Protein AF-A0A7S1E9E9-F1 (afdb_monomer_lite)

Secondary structure (DSSP, 8-state):
--SPTT--HHHHHHHHHHHHHHHSTTPPP----HHHHHHHHHHHSSSSS-------S-HHHHHHHHHHHHHHHTTSTT--S-----SS-S--------HHHHHHTT--HHHHHT-

Radius of gyration: 23.49 Å; chains: 1; bounding box: 48×35×67 Å

Structure (mmCIF, N/CA/C/O backbone):
data_AF-A0A7S1E9E9-F1
#
_entry.id   AF-A0A7S1E9E9-F1
#
loop_
_atom_site.group_PDB
_atom_site.id
_atom_site.type_symbol
_atom_site.label_atom_id
_atom_site.label_alt_id
_atom_site.label_comp_id
_atom_site.label_asym_id
_atom_site.label_entity_id
_atom_site.label_seq_id
_atom_site.pdbx_PDB_ins_code
_atom_site.Cartn_x
_atom_site.Cartn_y
_atom_site.Cartn_z
_atom_site.occupancy
_atom_site.B_iso_or_equiv
_atom_site.auth_seq_id
_atom_site.auth_comp_id
_atom_site.auth_asym_id
_atom_site.auth_atom_id
_atom_site.pdbx_PDB_model_num
ATOM 1 N N . ASP A 1 1 ? -18.942 20.191 25.015 1.00 60.09 1 ASP A N 1
ATOM 2 C CA . ASP A 1 1 ? -20.363 20.486 25.292 1.00 60.09 1 ASP A CA 1
ATOM 3 C C . ASP A 1 1 ? -21.272 20.489 24.061 1.00 60.09 1 ASP A C 1
ATOM 5 O O . ASP A 1 1 ? -22.479 20.486 24.240 1.00 60.09 1 ASP A O 1
ATOM 9 N N . GLU A 1 2 ? -20.740 20.388 22.832 1.00 82.31 2 GLU A N 1
ATOM 10 C CA . GLU A 1 2 ? -21.542 20.285 21.590 1.00 82.31 2 GLU A CA 1
ATOM 11 C C . GLU A 1 2 ? -21.486 18.892 20.928 1.00 82.31 2 GLU A C 1
ATOM 13 O O . GLU A 1 2 ? -21.831 18.729 19.760 1.00 82.31 2 GLU A O 1
ATOM 18 N N . TRP A 1 3 ? -21.027 17.864 21.652 1.00 85.75 3 TRP A N 1
ATOM 19 C CA . TRP A 1 3 ? -20.997 16.505 21.109 1.00 85.75 3 TRP A CA 1
ATOM 20 C C . TR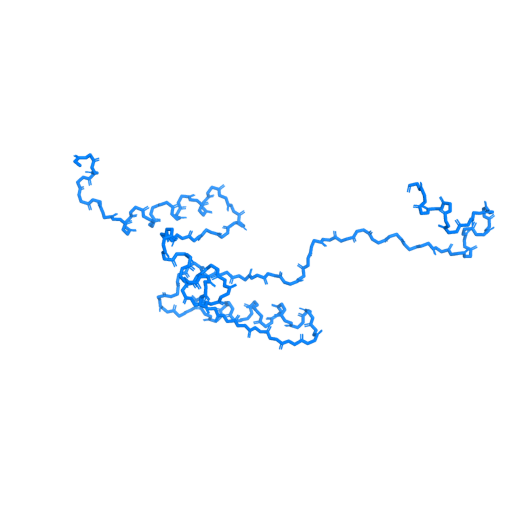P A 1 3 ? -22.434 15.979 20.983 1.00 85.75 3 TRP A C 1
ATOM 22 O O . TRP A 1 3 ? -23.187 16.081 21.959 1.00 85.75 3 TRP A O 1
ATOM 32 N N . PRO A 1 4 ? -22.830 15.401 19.833 1.00 85.12 4 PRO A N 1
ATOM 33 C CA . PRO A 1 4 ? -24.127 14.757 19.709 1.00 85.12 4 PRO A CA 1
ATOM 34 C C . PRO A 1 4 ? -24.357 13.742 20.840 1.00 85.12 4 PRO A C 1
ATOM 36 O O . PRO A 1 4 ? -23.466 12.934 21.130 1.00 85.12 4 PRO A O 1
ATOM 39 N N . PRO A 1 5 ? -25.523 13.770 21.507 1.00 87.44 5 PRO A N 1
ATOM 40 C CA . PRO A 1 5 ? -25.786 12.892 22.637 1.00 87.44 5 PRO A CA 1
ATOM 41 C C . PRO A 1 5 ? -25.723 11.423 22.207 1.00 87.44 5 PRO A C 1
ATOM 43 O O . PRO A 1 5 ? -26.363 11.017 21.241 1.00 87.44 5 PRO A O 1
ATOM 46 N N . GLY A 1 6 ? -24.947 10.628 22.946 1.00 86.94 6 GLY A N 1
ATOM 47 C CA . GLY A 1 6 ? -24.770 9.195 22.695 1.00 86.94 6 GLY A CA 1
ATOM 48 C C . GLY A 1 6 ? -23.721 8.834 21.640 1.00 86.94 6 GLY A C 1
ATOM 49 O O . GLY A 1 6 ? -23.468 7.646 21.472 1.00 86.94 6 GLY A O 1
ATOM 50 N N . LEU A 1 7 ? -23.093 9.813 20.974 1.00 91.31 7 LEU A N 1
ATOM 51 C CA . LEU A 1 7 ? -22.041 9.565 19.987 1.00 91.31 7 LEU A CA 1
ATOM 52 C C . LEU A 1 7 ? -20.674 9.409 20.667 1.00 91.31 7 LEU A C 1
ATOM 54 O O . LEU A 1 7 ? -20.176 10.335 21.307 1.00 91.31 7 LEU A O 1
ATOM 58 N N . THR A 1 8 ? -20.035 8.255 20.491 1.00 92.75 8 THR A N 1
ATOM 59 C CA . THR A 1 8 ? -18.659 8.012 20.940 1.00 92.75 8 THR A CA 1
ATOM 60 C C . THR A 1 8 ? -17.647 8.370 19.854 1.00 92.75 8 THR A C 1
ATOM 62 O O . THR A 1 8 ? -17.965 8.455 18.666 1.00 92.75 8 THR A O 1
ATOM 65 N N . LYS A 1 9 ? -16.380 8.544 20.249 1.00 90.00 9 LYS A N 1
ATOM 66 C CA . LYS A 1 9 ? -15.273 8.721 19.298 1.00 90.00 9 LYS A CA 1
ATOM 67 C C . LYS A 1 9 ? -15.175 7.548 18.317 1.00 90.00 9 LYS A C 1
ATOM 69 O O . LYS A 1 9 ? -14.954 7.774 17.136 1.00 90.00 9 LYS A O 1
ATOM 74 N N . GLU A 1 10 ? -15.339 6.315 18.794 1.00 90.56 10 GLU A N 1
ATOM 75 C CA . GLU A 1 10 ? -15.265 5.116 17.947 1.00 90.56 10 GLU A CA 1
ATOM 76 C C . GLU A 1 10 ? -16.388 5.095 16.912 1.00 90.56 10 GLU A C 1
ATOM 78 O O . GLU A 1 10 ? -16.145 4.799 15.746 1.00 90.56 10 GLU A O 1
ATOM 83 N N . GLN A 1 11 ? -17.607 5.463 17.314 1.00 92.69 11 GLN A N 1
ATOM 84 C CA . GLN A 1 11 ? -18.735 5.578 16.392 1.00 92.69 11 GLN A CA 1
ATOM 85 C C . GLN A 1 11 ? -18.470 6.638 15.323 1.00 92.69 11 GLN A C 1
ATOM 87 O O . GLN A 1 11 ? -18.643 6.355 14.142 1.00 92.69 11 GLN A O 1
ATOM 92 N N . LEU A 1 12 ? -17.965 7.809 15.717 1.00 93.19 12 LEU A N 1
ATOM 93 C CA . LEU A 1 12 ? -17.607 8.866 14.773 1.00 93.19 12 LEU A CA 1
ATOM 94 C C . LEU A 1 12 ? -16.517 8.416 13.786 1.00 93.19 12 LEU A C 1
ATOM 96 O O . LEU A 1 12 ? -16.633 8.662 12.589 1.00 93.19 12 LEU A O 1
ATOM 100 N N . VAL A 1 13 ? -15.467 7.745 14.268 1.00 92.50 13 VAL A N 1
ATOM 101 C CA . VAL A 1 13 ? -14.401 7.204 13.407 1.00 92.50 13 VAL A CA 1
ATOM 102 C C . VAL A 1 13 ? -14.972 6.195 12.411 1.00 92.50 13 VAL A C 1
ATOM 104 O O . VAL A 1 13 ? -14.675 6.287 11.224 1.00 92.50 13 VAL A O 1
ATOM 107 N N . ASN A 1 14 ? -15.846 5.289 12.857 1.00 91.81 14 ASN A N 1
ATOM 108 C CA . ASN A 1 14 ? -16.493 4.313 11.978 1.00 91.81 14 ASN A CA 1
ATOM 109 C C . ASN A 1 14 ? -17.391 4.979 10.922 1.00 91.81 14 ASN A C 1
ATOM 111 O O . ASN A 1 14 ? -17.375 4.574 9.759 1.00 91.81 14 ASN A O 1
ATOM 115 N N . GLU A 1 15 ? -18.152 6.011 11.299 1.00 93.81 15 GLU A N 1
ATOM 116 C CA . GLU A 1 15 ? -18.976 6.786 10.364 1.00 93.81 15 GLU A CA 1
ATOM 117 C C . GLU A 1 15 ? -18.121 7.486 9.303 1.00 93.81 15 GLU A C 1
ATOM 119 O O . GLU A 1 15 ? -18.417 7.398 8.108 1.00 93.81 15 GLU A O 1
ATOM 124 N N . LEU A 1 16 ? -17.026 8.130 9.717 1.00 93.75 16 LEU A N 1
ATOM 125 C CA . LEU A 1 16 ? -16.098 8.795 8.805 1.00 93.75 16 LEU A CA 1
ATOM 126 C C . LEU A 1 16 ? -15.377 7.796 7.894 1.00 93.75 16 LEU A C 1
ATOM 128 O O . LEU A 1 16 ? -15.266 8.049 6.696 1.00 93.75 16 LEU A O 1
ATOM 132 N N . GLN A 1 17 ? -14.940 6.650 8.421 1.00 91.88 17 GLN A N 1
ATOM 133 C CA . GLN A 1 17 ? -14.332 5.581 7.625 1.00 91.88 17 GLN A CA 1
ATOM 134 C C . GLN A 1 17 ? -15.299 5.092 6.543 1.00 91.88 17 GLN A C 1
ATOM 136 O O . GLN A 1 17 ? -14.909 4.963 5.380 1.00 91.88 17 GLN A O 1
ATOM 141 N N . GLY A 1 18 ? -16.567 4.863 6.898 1.00 92.62 18 GLY A N 1
ATOM 142 C CA . GLY A 1 18 ? -17.602 4.455 5.948 1.00 92.62 18 GLY A CA 1
ATOM 143 C C . GLY A 1 18 ? -17.870 5.515 4.877 1.00 92.62 18 GLY A C 1
ATOM 144 O O . GLY A 1 18 ? -17.956 5.182 3.693 1.00 92.62 18 GLY A O 1
ATOM 145 N N . LEU A 1 19 ? -17.945 6.790 5.274 1.00 95.44 19 LEU A N 1
ATOM 146 C CA . LEU A 1 19 ? -18.105 7.919 4.357 1.00 95.44 19 LEU A CA 1
ATOM 147 C C . LEU A 1 19 ? -16.937 7.995 3.363 1.00 95.44 19 LEU A C 1
ATOM 149 O O . LEU A 1 19 ? -17.155 7.952 2.156 1.00 95.44 19 LEU A O 1
ATOM 153 N N . LEU A 1 20 ? -15.700 8.062 3.857 1.00 95.06 20 LEU A N 1
ATOM 154 C CA . LEU A 1 20 ? -14.505 8.221 3.026 1.00 95.06 20 LEU A CA 1
ATOM 155 C C . LEU A 1 20 ? -14.303 7.037 2.077 1.00 95.06 20 LEU A C 1
ATOM 157 O O . LEU A 1 20 ? -14.009 7.235 0.901 1.00 95.06 20 LEU A O 1
ATOM 161 N N . THR A 1 21 ? -14.538 5.815 2.558 1.00 91.56 21 THR A N 1
ATOM 162 C CA . THR A 1 21 ? -14.460 4.602 1.730 1.00 91.56 21 THR A CA 1
ATOM 163 C C . THR A 1 21 ? -15.458 4.642 0.569 1.00 91.56 21 THR A C 1
ATOM 165 O O . THR A 1 21 ? -15.144 4.193 -0.534 1.00 91.56 21 THR A O 1
ATOM 168 N N . ARG A 1 22 ? -16.664 5.185 0.794 1.00 93.31 22 ARG A N 1
ATOM 169 C CA . ARG A 1 22 ? -17.699 5.300 -0.242 1.00 93.31 22 ARG A CA 1
ATOM 170 C C . ARG A 1 22 ? -17.385 6.395 -1.259 1.00 93.31 22 ARG A C 1
ATOM 172 O O . ARG A 1 22 ? -17.577 6.175 -2.451 1.00 93.31 22 ARG A O 1
ATOM 179 N N . GLU A 1 23 ? -16.941 7.561 -0.795 1.00 97.12 23 GLU A N 1
ATOM 180 C CA . GLU A 1 23 ? -16.705 8.724 -1.660 1.00 97.12 23 GLU A CA 1
ATOM 181 C C . GLU A 1 23 ? -15.392 8.618 -2.459 1.00 97.12 23 GLU A C 1
ATOM 183 O O . GLU A 1 23 ? -15.292 9.187 -3.546 1.00 97.12 23 GLU A O 1
ATOM 188 N N . PHE A 1 24 ? -14.400 7.856 -1.974 1.00 95.06 24 PHE A N 1
ATOM 189 C CA . PHE A 1 24 ? -13.091 7.706 -2.625 1.00 95.06 24 PHE A CA 1
ATOM 190 C C . PHE A 1 24 ? -12.726 6.233 -2.901 1.00 95.06 24 PHE A C 1
ATOM 192 O O . PHE A 1 24 ? -11.857 5.662 -2.233 1.00 95.06 24 PHE A O 1
ATOM 199 N N . PRO A 1 25 ? -13.340 5.599 -3.919 1.00 89.56 25 PRO A N 1
ATOM 200 C CA . PRO A 1 25 ? -13.016 4.228 -4.299 1.00 89.56 25 PRO A CA 1
ATOM 201 C C . PRO A 1 25 ? -11.532 4.054 -4.647 1.00 89.56 25 PRO A C 1
ATOM 203 O O . PRO A 1 25 ? -10.961 4.833 -5.407 1.00 89.56 25 PRO A O 1
ATOM 206 N N . GLY A 1 26 ? -10.916 2.993 -4.122 1.00 85.19 26 GLY A N 1
ATOM 207 C CA . GLY A 1 26 ? -9.504 2.675 -4.362 1.00 85.19 26 GLY A CA 1
ATOM 208 C C . GLY A 1 26 ? -8.516 3.384 -3.431 1.00 85.19 26 GLY A C 1
ATOM 209 O O . GLY A 1 26 ? -7.319 3.121 -3.525 1.00 85.19 26 GLY A O 1
ATOM 210 N N . VAL A 1 27 ? -8.994 4.230 -2.515 1.00 88.12 27 VAL A N 1
ATOM 211 C CA . VAL A 1 27 ? -8.179 4.824 -1.449 1.00 88.12 27 VAL A CA 1
ATOM 212 C C . VAL A 1 27 ? -8.427 4.071 -0.145 1.00 88.12 27 VAL A C 1
ATOM 214 O O . VAL A 1 27 ? -9.569 3.818 0.232 1.00 88.12 27 VAL A O 1
ATOM 217 N N . VAL A 1 28 ? -7.347 3.710 0.548 1.00 83.00 28 VAL A N 1
ATOM 218 C CA . VAL A 1 28 ? -7.410 3.128 1.894 1.00 83.00 28 VAL A CA 1
ATOM 219 C C . VAL A 1 28 ? -7.174 4.245 2.901 1.00 83.00 28 VAL A C 1
ATOM 221 O O . VAL A 1 28 ? -6.134 4.900 2.861 1.00 83.00 28 VAL A O 1
ATOM 224 N N . PHE A 1 29 ? -8.142 4.460 3.788 1.00 87.00 29 PHE A N 1
ATOM 225 C CA . PHE A 1 29 ? -8.025 5.400 4.900 1.00 87.00 29 PHE A CA 1
ATOM 226 C C . PHE A 1 29 ? -7.744 4.644 6.191 1.00 87.00 29 PHE A C 1
ATOM 228 O O . PHE A 1 29 ? -8.293 3.563 6.401 1.00 87.00 29 PHE A O 1
ATOM 235 N N . ASN A 1 30 ? -6.909 5.239 7.035 1.00 84.31 30 ASN A N 1
ATOM 236 C CA . ASN A 1 30 ? -6.654 4.812 8.400 1.00 84.31 30 ASN A CA 1
ATOM 237 C C . ASN A 1 30 ? -6.829 6.005 9.348 1.00 84.31 30 ASN A C 1
ATOM 239 O O . ASN A 1 30 ? -6.569 7.154 8.981 1.00 84.31 30 ASN A O 1
ATOM 243 N N . PHE A 1 31 ? -7.252 5.734 10.581 1.00 87.25 31 PHE A N 1
ATOM 244 C CA . PHE A 1 31 ? -7.398 6.764 11.608 1.00 87.25 31 PHE A CA 1
ATOM 245 C C . PHE A 1 31 ? -6.384 6.569 12.731 1.00 87.25 31 PHE A C 1
ATOM 247 O O . PHE A 1 31 ? -6.297 5.505 13.339 1.00 87.25 31 PHE A O 1
ATOM 254 N N . SER A 1 32 ? -5.655 7.634 13.059 1.00 87.75 32 SER A N 1
ATOM 255 C CA . SER A 1 32 ? -4.724 7.657 14.186 1.00 87.75 32 SER A CA 1
ATOM 256 C C . SER A 1 32 ? -4.816 8.978 14.958 1.00 87.75 32 SER A C 1
ATOM 258 O O . SER A 1 32 ? -5.628 9.859 14.663 1.00 87.75 32 SER A O 1
ATOM 260 N N . GLN A 1 33 ? -4.017 9.100 16.016 1.00 88.62 33 GLN A N 1
ATOM 261 C CA . GLN A 1 33 ? -3.838 10.342 16.766 1.00 88.62 33 GLN A CA 1
ATOM 262 C C . GLN A 1 33 ? -2.396 10.795 16.614 1.00 88.62 33 GLN A C 1
ATOM 264 O O . GLN A 1 33 ? -1.503 9.965 16.682 1.00 88.62 33 GLN A O 1
ATOM 269 N N . TYR A 1 34 ? -2.150 12.100 16.502 1.00 87.50 34 TYR A N 1
ATOM 270 C CA . TYR A 1 34 ? -0.827 12.645 16.171 1.00 87.50 34 TYR A CA 1
ATOM 271 C C . TYR A 1 34 ? 0.338 12.069 16.998 1.00 87.50 34 TYR A C 1
ATOM 273 O O . TYR A 1 34 ? 1.368 11.686 16.454 1.00 87.50 34 TYR A O 1
ATOM 281 N N . ILE A 1 35 ? 0.179 11.974 18.322 1.00 87.44 35 ILE A N 1
ATOM 282 C CA . ILE A 1 35 ? 1.218 11.412 19.200 1.00 87.44 35 ILE A CA 1
ATOM 283 C C . ILE A 1 35 ? 1.384 9.907 18.959 1.00 87.44 35 ILE A C 1
ATOM 285 O O . ILE A 1 35 ? 2.507 9.419 18.891 1.00 87.44 35 ILE A O 1
ATOM 289 N N . GLN A 1 36 ? 0.273 9.185 18.824 1.00 84.75 36 GLN A N 1
ATOM 290 C CA . GLN A 1 36 ? 0.265 7.745 18.592 1.00 84.75 36 GLN A CA 1
ATOM 291 C C . GLN A 1 36 ? 0.897 7.399 17.237 1.00 84.75 36 GLN A C 1
ATOM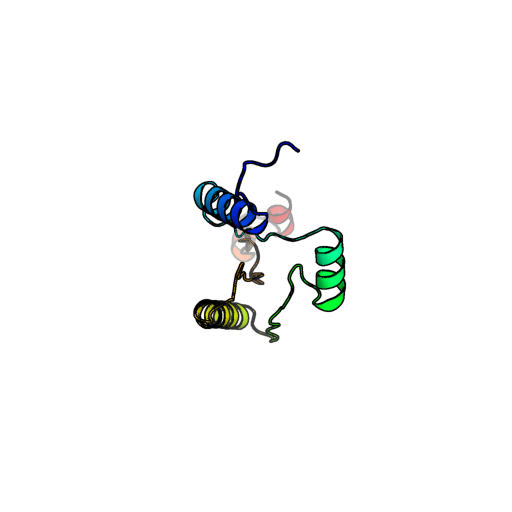 293 O O . GLN A 1 36 ? 1.745 6.519 17.189 1.00 84.75 36 GLN A O 1
ATOM 298 N N . ASP A 1 37 ? 0.569 8.148 16.183 1.00 85.56 37 ASP A N 1
ATOM 299 C CA . ASP A 1 37 ? 1.114 7.985 14.829 1.00 85.56 37 ASP A CA 1
ATOM 300 C C . ASP A 1 37 ? 2.645 8.086 14.840 1.00 85.56 37 ASP A C 1
ATOM 302 O O . ASP A 1 37 ? 3.334 7.209 14.331 1.00 85.56 37 ASP A O 1
ATOM 306 N N . ASN A 1 38 ? 3.186 9.105 15.519 1.00 85.94 38 ASN A N 1
ATOM 307 C CA . ASN A 1 38 ? 4.633 9.304 15.631 1.00 85.94 38 ASN A CA 1
ATOM 308 C C . ASN A 1 38 ? 5.331 8.160 16.387 1.00 85.94 38 ASN A C 1
ATOM 310 O O . ASN A 1 38 ? 6.456 7.789 16.054 1.00 85.94 38 ASN A O 1
ATOM 314 N N . VAL A 1 39 ? 4.687 7.611 17.423 1.00 85.69 39 VAL A N 1
ATOM 315 C CA . VAL A 1 39 ? 5.235 6.484 18.194 1.00 85.69 39 VAL A CA 1
ATOM 316 C C . VAL A 1 39 ? 5.184 5.192 17.377 1.00 85.69 39 VAL A C 1
ATOM 318 O O . VAL A 1 39 ? 6.170 4.459 17.334 1.00 85.69 39 VAL A O 1
ATOM 321 N N . GLU A 1 40 ? 4.063 4.922 16.709 1.00 84.25 40 GLU A N 1
ATOM 322 C CA . GLU A 1 40 ? 3.877 3.747 15.853 1.00 84.25 40 GLU A CA 1
ATOM 323 C C . GLU A 1 40 ? 4.837 3.754 14.662 1.00 84.25 40 GLU A C 1
ATOM 325 O O . GLU A 1 40 ? 5.462 2.731 14.379 1.00 84.25 40 GLU A O 1
ATOM 330 N N . GLU A 1 41 ? 5.026 4.907 14.018 1.00 83.38 41 GLU A N 1
ATOM 331 C CA . GLU A 1 41 ? 5.995 5.082 12.936 1.00 83.38 41 GLU A CA 1
ATOM 332 C C . GLU A 1 41 ? 7.427 4.877 13.434 1.00 83.38 41 GLU A C 1
ATOM 334 O O . GLU A 1 41 ? 8.198 4.139 12.817 1.00 83.38 41 GLU A O 1
ATOM 339 N N . GLY A 1 42 ? 7.769 5.452 14.591 1.00 79.81 42 GLY A N 1
ATOM 340 C CA . GLY A 1 42 ? 9.086 5.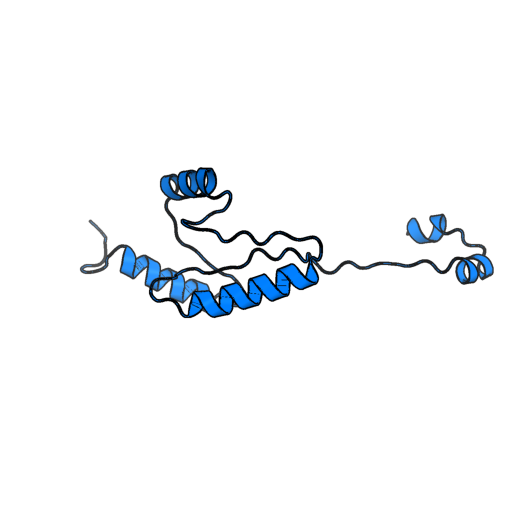279 15.199 1.00 79.81 42 GLY A CA 1
ATOM 341 C C . GLY A 1 42 ? 9.421 3.823 15.544 1.00 79.81 42 GLY A C 1
ATOM 342 O O . GLY A 1 42 ? 10.589 3.438 15.490 1.00 79.81 42 GLY A O 1
ATOM 343 N N . LEU A 1 43 ? 8.417 3.005 15.877 1.00 79.44 43 LEU A N 1
ATOM 344 C CA . LEU A 1 43 ? 8.595 1.597 16.248 1.00 79.44 43 LEU A CA 1
ATOM 345 C C . LEU A 1 43 ? 8.512 0.639 15.055 1.00 79.44 43 LEU A C 1
ATOM 347 O O . LEU A 1 43 ? 9.349 -0.253 14.919 1.00 79.44 43 LEU A O 1
ATOM 351 N N . SER A 1 44 ? 7.491 0.784 14.214 1.00 76.06 44 SER A N 1
ATOM 352 C CA . SER A 1 44 ? 7.186 -0.169 13.141 1.00 76.06 44 SER A CA 1
ATOM 353 C C . SER A 1 44 ? 7.815 0.213 11.795 1.00 76.06 44 SER A C 1
ATOM 355 O O . SER A 1 44 ? 7.857 -0.610 10.875 1.00 76.06 44 SER A O 1
ATOM 357 N N . GLY A 1 45 ? 8.304 1.453 11.674 1.00 79.06 45 GLY A N 1
ATOM 358 C CA . GLY A 1 45 ? 8.814 2.038 10.435 1.00 79.06 45 GLY A CA 1
ATOM 359 C C . GLY A 1 45 ? 7.728 2.383 9.412 1.00 79.06 45 GLY A C 1
ATOM 360 O O . GLY A 1 45 ? 8.058 2.780 8.296 1.00 79.06 45 GLY A O 1
ATOM 361 N N . VAL A 1 46 ? 6.450 2.206 9.759 1.00 78.12 46 VAL A N 1
ATOM 362 C CA . VAL A 1 46 ? 5.288 2.571 8.942 1.00 78.12 46 VAL A CA 1
ATOM 363 C C . VAL A 1 46 ? 4.207 3.189 9.825 1.00 78.12 46 VAL A C 1
ATOM 365 O O . VAL A 1 46 ? 4.203 3.032 11.041 1.00 78.12 46 VAL A O 1
ATOM 368 N N . LYS A 1 47 ? 3.256 3.888 9.212 1.00 72.19 47 LYS A N 1
ATOM 369 C CA . LYS A 1 47 ? 2.107 4.438 9.934 1.00 72.19 47 LYS A CA 1
ATOM 370 C C . LYS A 1 47 ? 1.096 3.332 10.206 1.00 72.19 47 LYS A C 1
ATOM 372 O O . LYS A 1 47 ? 0.310 2.978 9.329 1.00 72.19 47 LYS A O 1
ATOM 377 N N . GLY A 1 48 ? 1.168 2.757 11.398 1.00 76.44 48 GLY A N 1
ATOM 378 C CA . GLY A 1 48 ? 0.225 1.760 11.879 1.00 76.44 48 GLY A CA 1
AT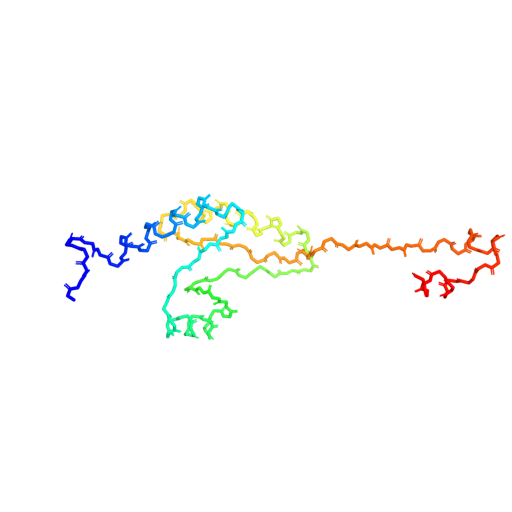OM 379 C C . GLY A 1 48 ? 0.771 0.963 13.056 1.00 76.44 48 GLY A C 1
ATOM 380 O O . GLY A 1 48 ? 1.975 0.735 13.178 1.00 76.44 48 GLY A O 1
ATOM 381 N N . ALA A 1 49 ? -0.140 0.483 13.900 1.00 76.62 49 ALA A N 1
ATOM 382 C CA . ALA A 1 49 ? 0.206 -0.247 15.115 1.00 76.62 49 ALA A CA 1
ATOM 383 C C . ALA A 1 49 ? 1.021 -1.529 14.859 1.00 76.62 49 ALA A C 1
ATOM 385 O O . ALA A 1 49 ? 1.777 -1.956 15.727 1.00 76.62 49 ALA A O 1
ATOM 386 N N . ASN A 1 50 ? 0.864 -2.157 13.686 1.00 83.50 50 ASN A N 1
ATOM 387 C CA . ASN A 1 50 ? 1.566 -3.382 13.304 1.00 83.50 50 ASN A CA 1
ATOM 388 C C . ASN A 1 50 ? 1.940 -3.374 11.818 1.00 83.50 50 ASN A C 1
ATOM 390 O O . ASN A 1 50 ? 1.238 -2.791 10.994 1.00 83.50 50 ASN A O 1
ATOM 394 N N . SER A 1 51 ? 3.009 -4.093 11.465 1.00 88.06 51 SER A N 1
ATOM 395 C CA . SER A 1 51 ? 3.448 -4.255 10.079 1.00 88.06 51 SER A CA 1
ATOM 396 C C . SER A 1 51 ? 3.980 -5.661 9.800 1.00 88.06 51 SER A C 1
ATOM 398 O O . SER A 1 51 ? 4.535 -6.331 10.672 1.00 88.06 51 SER A O 1
ATOM 400 N N . VAL A 1 52 ? 3.803 -6.122 8.560 1.00 90.19 52 VAL A N 1
ATOM 401 C CA . VAL A 1 52 ? 4.375 -7.380 8.061 1.00 90.19 52 VAL A CA 1
ATOM 402 C C . VAL A 1 52 ? 5.363 -7.044 6.955 1.00 90.19 52 VAL A C 1
ATOM 404 O O . VAL A 1 52 ? 4.987 -6.494 5.922 1.00 90.19 52 VAL A O 1
ATOM 407 N N . LYS A 1 53 ? 6.638 -7.381 7.163 1.00 91.69 53 LYS A N 1
ATOM 408 C CA . LYS A 1 53 ? 7.711 -7.092 6.207 1.00 91.69 53 LYS A CA 1
ATOM 409 C C . LYS A 1 53 ? 8.065 -8.336 5.401 1.00 91.69 53 LYS A C 1
ATOM 411 O O . LYS A 1 53 ? 8.561 -9.315 5.952 1.00 91.69 53 LYS A O 1
ATOM 416 N N . ILE A 1 54 ? 7.840 -8.281 4.092 1.00 92.81 54 ILE A N 1
ATOM 417 C CA . ILE A 1 54 ? 8.194 -9.353 3.155 1.00 92.81 54 ILE A CA 1
ATOM 418 C C . ILE A 1 54 ? 9.466 -8.922 2.421 1.00 92.81 54 ILE A C 1
ATOM 420 O O . ILE A 1 54 ? 9.501 -7.853 1.816 1.00 92.81 54 ILE A O 1
ATOM 424 N N . ILE A 1 55 ? 10.525 -9.728 2.507 1.00 94.25 55 ILE A N 1
ATOM 425 C CA . ILE A 1 55 ? 11.849 -9.402 1.961 1.00 94.25 55 ILE A CA 1
ATOM 426 C C . ILE A 1 55 ? 12.261 -10.484 0.970 1.00 94.25 55 ILE A C 1
ATOM 428 O O . ILE A 1 55 ? 12.144 -11.675 1.252 1.00 94.25 55 ILE A O 1
ATOM 432 N N . GLY A 1 56 ? 12.775 -10.066 -0.182 1.00 94.81 56 GLY A N 1
ATOM 433 C CA . GLY A 1 56 ? 13.244 -10.970 -1.220 1.00 94.81 56 GLY A CA 1
ATOM 434 C C . GLY A 1 56 ? 13.734 -10.218 -2.457 1.00 94.81 56 GLY A C 1
ATOM 435 O O . GLY A 1 56 ? 13.584 -9.000 -2.535 1.00 94.81 56 GLY A O 1
ATOM 436 N N . PRO A 1 57 ? 14.347 -10.929 -3.414 1.00 95.25 57 PRO A N 1
ATOM 437 C CA . PRO A 1 57 ? 14.980 -10.304 -4.573 1.00 95.25 57 PRO A CA 1
ATOM 438 C C . PRO A 1 57 ? 14.021 -10.024 -5.742 1.00 95.25 57 PRO A C 1
ATOM 440 O O . PRO A 1 57 ? 14.332 -9.196 -6.591 1.00 95.25 57 PRO A O 1
ATOM 443 N N . ASP A 1 58 ? 12.879 -10.714 -5.818 1.00 94.38 58 ASP A N 1
ATOM 444 C CA . ASP A 1 58 ? 11.948 -10.625 -6.949 1.00 94.38 58 ASP A CA 1
ATOM 445 C C . ASP A 1 58 ? 10.694 -9.834 -6.568 1.00 94.38 58 ASP A C 1
ATOM 447 O O . ASP A 1 58 ? 9.845 -10.317 -5.816 1.00 94.38 58 ASP A O 1
ATOM 451 N N . LEU A 1 59 ? 10.562 -8.626 -7.119 1.00 91.94 59 LEU A N 1
ATOM 452 C CA . LEU A 1 59 ? 9.448 -7.724 -6.817 1.00 91.94 59 LEU A CA 1
ATOM 453 C C . LEU A 1 59 ? 8.081 -8.3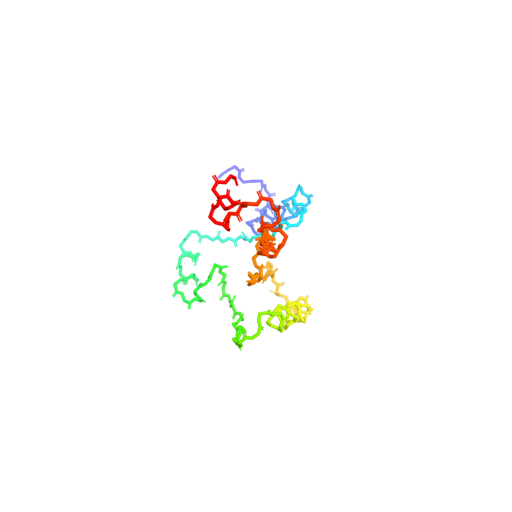15 -7.196 1.00 91.94 59 LEU A C 1
ATOM 455 O O . LEU A 1 59 ? 7.108 -8.116 -6.476 1.00 91.94 59 LEU A O 1
ATOM 459 N N . GLY A 1 60 ? 7.998 -9.081 -8.286 1.00 92.56 60 GLY A N 1
ATOM 460 C CA . GLY A 1 60 ? 6.748 -9.702 -8.722 1.00 92.56 60 GLY A CA 1
ATOM 461 C C . GLY A 1 60 ? 6.293 -10.827 -7.790 1.00 92.56 60 GLY A C 1
ATOM 462 O O . GLY A 1 60 ? 5.093 -11.021 -7.587 1.00 92.56 60 GLY A O 1
ATOM 463 N N . ILE A 1 61 ? 7.232 -11.567 -7.197 1.00 95.06 61 ILE A N 1
ATOM 464 C CA . ILE A 1 61 ? 6.938 -12.544 -6.143 1.00 95.06 61 ILE A CA 1
ATOM 465 C C . ILE A 1 61 ? 6.508 -11.823 -4.865 1.00 95.06 61 ILE A C 1
ATOM 467 O O . ILE A 1 61 ? 5.515 -12.231 -4.263 1.00 95.06 61 ILE A O 1
ATOM 471 N N . LEU A 1 62 ? 7.205 -10.752 -4.471 1.00 95.56 62 LEU A N 1
ATOM 472 C CA . LEU A 1 62 ? 6.859 -9.983 -3.273 1.00 95.56 62 LEU A CA 1
ATOM 473 C C . LEU A 1 62 ? 5.421 -9.456 -3.324 1.00 95.56 62 LEU A C 1
ATOM 475 O O . LEU A 1 62 ? 4.688 -9.650 -2.358 1.00 95.56 62 LEU A O 1
ATOM 479 N N . GLU A 1 63 ? 4.986 -8.904 -4.459 1.00 93.38 63 GLU A N 1
ATOM 480 C CA . GLU A 1 63 ? 3.601 -8.452 -4.662 1.00 93.38 63 GLU A CA 1
ATOM 481 C C . GLU A 1 63 ? 2.580 -9.579 -4.484 1.00 93.38 63 GLU A C 1
ATOM 483 O O . GLU A 1 63 ? 1.588 -9.445 -3.767 1.00 93.38 63 GLU A O 1
ATOM 488 N N . LYS A 1 64 ? 2.837 -10.744 -5.088 1.00 95.25 64 LYS A N 1
ATOM 489 C CA . LYS A 1 64 ? 1.942 -11.905 -4.965 1.00 95.25 64 LYS A CA 1
ATOM 490 C C . LYS A 1 64 ? 1.837 -12.389 -3.521 1.00 95.25 64 LYS A C 1
ATOM 492 O O . LYS A 1 64 ? 0.753 -12.763 -3.073 1.00 95.25 64 LYS A O 1
ATOM 497 N N . VAL A 1 65 ? 2.955 -12.404 -2.796 1.00 96.19 65 VAL A N 1
ATOM 498 C CA . VAL A 1 65 ? 2.979 -12.803 -1.384 1.00 96.19 65 VAL A CA 1
ATOM 499 C C . VAL A 1 65 ? 2.273 -11.756 -0.522 1.00 96.19 65 VAL A C 1
ATOM 501 O O . VAL A 1 65 ? 1.491 -12.146 0.341 1.00 96.19 65 VAL A O 1
ATOM 504 N N . ALA A 1 66 ? 2.467 -10.461 -0.784 1.00 94.94 66 ALA A N 1
ATOM 505 C CA . ALA A 1 66 ? 1.785 -9.375 -0.083 1.00 94.94 66 ALA A CA 1
ATOM 506 C C . ALA A 1 66 ? 0.264 -9.442 -0.275 1.00 94.94 66 ALA A C 1
ATOM 508 O O . ALA A 1 66 ? -0.476 -9.439 0.707 1.00 94.94 66 ALA A O 1
ATOM 509 N N . ALA A 1 67 ? -0.206 -9.619 -1.514 1.00 94.75 67 ALA A N 1
ATOM 510 C CA . ALA A 1 67 ? -1.626 -9.788 -1.821 1.00 94.75 67 ALA A CA 1
ATOM 511 C C . ALA A 1 67 ? -2.229 -11.012 -1.111 1.00 94.75 67 ALA A C 1
ATOM 513 O O . ALA A 1 67 ? -3.327 -10.950 -0.552 1.00 94.75 67 ALA A O 1
ATOM 514 N N . ARG A 1 68 ? -1.489 -12.128 -1.072 1.00 96.38 68 ARG A N 1
ATOM 515 C CA . ARG A 1 68 ? -1.915 -13.329 -0.346 1.00 96.38 68 ARG A CA 1
ATOM 516 C C . ARG A 1 68 ? -1.961 -13.099 1.165 1.00 96.38 68 ARG A C 1
ATOM 518 O O . ARG A 1 68 ? -2.919 -13.527 1.803 1.00 96.38 68 ARG A O 1
ATOM 525 N N . ALA A 1 69 ? -0.951 -12.443 1.731 1.00 95.19 69 ALA A N 1
ATOM 526 C CA . ALA A 1 69 ? -0.909 -12.110 3.150 1.00 95.19 69 ALA A CA 1
ATOM 527 C C . ALA A 1 69 ? -2.084 -11.203 3.532 1.00 95.19 69 ALA A C 1
ATOM 529 O O . ALA A 1 69 ? -2.794 -11.512 4.484 1.00 95.19 69 ALA A O 1
ATOM 530 N N . MET A 1 70 ? -2.361 -10.167 2.736 1.00 92.75 70 MET A N 1
ATOM 531 C CA . MET A 1 70 ? -3.510 -9.283 2.930 1.00 92.75 70 MET A CA 1
ATOM 532 C C . MET A 1 70 ? -4.834 -10.058 2.910 1.00 92.75 70 MET A C 1
ATOM 534 O O . MET A 1 70 ? -5.651 -9.903 3.812 1.00 92.75 70 MET A O 1
ATOM 538 N N . SER A 1 71 ? -5.031 -10.944 1.928 1.00 94.81 71 SER A N 1
ATOM 539 C CA . SER A 1 71 ? -6.249 -11.759 1.826 1.00 94.81 71 SER A CA 1
ATOM 540 C C . SER A 1 71 ? -6.459 -12.684 3.033 1.00 94.81 71 SER A C 1
ATOM 542 O O . SER A 1 71 ? -7.595 -12.886 3.461 1.00 94.81 71 SER A O 1
ATOM 544 N N . LEU A 1 72 ? -5.382 -13.242 3.593 1.00 95.25 72 LEU A N 1
ATOM 545 C CA . LEU A 1 72 ? -5.447 -14.089 4.787 1.00 95.25 72 LEU A CA 1
ATOM 546 C C . LEU A 1 72 ? -5.674 -13.263 6.058 1.00 95.25 72 LEU A C 1
ATOM 548 O O . LEU A 1 72 ? -6.507 -13.625 6.882 1.00 95.25 72 LEU A O 1
ATOM 552 N N . MET A 1 73 ? -4.972 -12.139 6.207 1.00 93.94 73 MET A N 1
ATOM 553 C CA . MET A 1 73 ? -5.109 -11.258 7.369 1.00 93.94 73 MET A CA 1
ATOM 554 C C . MET A 1 73 ? -6.484 -10.594 7.436 1.00 93.94 73 MET A C 1
ATOM 556 O O . MET A 1 73 ? -7.017 -10.440 8.528 1.00 93.94 73 MET A O 1
ATOM 560 N N . GLY A 1 74 ? -7.102 -10.282 6.293 1.00 92.25 74 GLY A N 1
ATOM 561 C CA . GLY A 1 74 ? -8.465 -9.743 6.243 1.00 92.25 74 GLY A CA 1
ATOM 562 C C . GLY A 1 74 ? -9.545 -10.697 6.772 1.00 92.25 74 GLY A C 1
ATOM 563 O O . GLY A 1 74 ? -10.670 -10.272 7.004 1.00 92.25 74 GLY A O 1
ATOM 564 N N . GLN A 1 75 ? -9.223 -11.978 6.983 1.00 95.19 75 GLN A N 1
ATOM 565 C CA . GLN A 1 75 ? -10.128 -12.959 7.597 1.00 95.19 75 GLN A CA 1
ATOM 566 C C . GLN A 1 75 ? -9.986 -13.015 9.124 1.00 95.19 75 GLN A C 1
ATOM 568 O O . GLN A 1 75 ? -10.781 -13.672 9.796 1.00 95.19 75 GLN A O 1
ATOM 573 N N . VAL A 1 76 ? -8.969 -12.359 9.688 1.00 94.38 76 VAL A N 1
ATOM 574 C CA . VAL A 1 76 ? -8.700 -12.372 11.126 1.00 94.38 76 VAL A CA 1
ATOM 575 C C . VAL A 1 76 ? -9.555 -11.311 11.811 1.00 94.38 76 VAL A C 1
ATOM 577 O O . VAL A 1 76 ? -9.466 -10.121 11.510 1.00 94.38 76 VAL A O 1
ATOM 580 N N . GLN A 1 77 ? -10.378 -11.740 12.768 1.00 93.69 77 GLN A N 1
ATOM 581 C CA . GLN A 1 77 ? -11.222 -10.833 13.540 1.00 93.69 77 GLN A CA 1
ATOM 582 C C . GLN A 1 77 ? -10.372 -9.787 14.277 1.00 93.69 77 GLN A C 1
ATOM 584 O O . GLN A 1 77 ? -9.417 -10.127 14.971 1.00 93.69 77 GLN A O 1
ATOM 589 N N . GLY A 1 78 ? -10.760 -8.516 14.152 1.00 88.44 78 GLY A N 1
ATOM 590 C CA . GLY A 1 78 ? -10.081 -7.390 14.799 1.00 88.44 78 GLY A CA 1
ATOM 591 C C . GLY A 1 78 ? -8.991 -6.730 13.952 1.00 88.44 78 GLY A C 1
ATOM 592 O O . GLY A 1 78 ? -8.461 -5.704 14.367 1.00 88.44 78 GLY A O 1
ATOM 593 N N . VAL A 1 79 ? -8.679 -7.258 12.763 1.00 88.94 79 VAL A N 1
ATOM 594 C CA . VAL A 1 79 ? -7.830 -6.553 11.795 1.00 88.94 79 VAL A CA 1
ATOM 595 C C . VAL A 1 79 ? -8.656 -5.464 11.108 1.00 88.94 79 VAL A C 1
ATOM 597 O O . VAL A 1 79 ? -9.567 -5.760 10.337 1.00 88.94 79 VAL A O 1
ATOM 600 N N . GLY A 1 80 ? -8.338 -4.207 11.411 1.00 83.88 80 GLY A N 1
ATOM 601 C CA . GLY A 1 80 ? -8.862 -3.019 10.732 1.00 83.88 80 GLY A CA 1
ATOM 602 C C . GLY A 1 80 ? -7.815 -2.380 9.819 1.00 83.88 80 GLY A C 1
ATOM 603 O O . GLY A 1 80 ? -6.631 -2.696 9.926 1.00 83.88 80 GLY A O 1
ATOM 604 N N . ASP A 1 81 ? -8.267 -1.499 8.924 1.00 80.31 81 ASP A N 1
ATOM 605 C CA . ASP A 1 81 ? -7.443 -0.595 8.101 1.00 80.31 81 ASP A CA 1
ATOM 606 C C . ASP A 1 81 ? -6.255 -1.265 7.380 1.00 80.31 81 ASP A C 1
ATOM 608 O O . ASP A 1 81 ? -5.167 -0.706 7.241 1.00 80.31 81 ASP A O 1
ATOM 612 N N . LEU A 1 82 ? -6.458 -2.503 6.921 1.00 87.31 82 LEU A N 1
ATOM 613 C CA . LEU A 1 82 ? -5.420 -3.306 6.284 1.00 87.31 82 LEU A CA 1
ATOM 614 C C . LEU A 1 82 ? -5.048 -2.743 4.903 1.00 87.31 82 LEU A C 1
ATOM 616 O O . LEU A 1 82 ? -5.912 -2.543 4.049 1.00 87.31 82 LEU A O 1
ATOM 620 N N . GLY A 1 83 ? -3.750 -2.579 4.650 1.00 87.81 83 GLY A N 1
ATOM 621 C CA . GLY A 1 83 ? -3.226 -2.079 3.381 1.00 87.81 83 GLY A CA 1
ATOM 622 C C . GLY A 1 83 ? -1.905 -2.730 2.975 1.00 87.81 83 GLY A C 1
ATOM 623 O O . GLY A 1 83 ? -1.214 -3.342 3.789 1.00 87.81 83 GLY A O 1
ATOM 624 N N . ILE A 1 84 ? -1.559 -2.588 1.693 1.00 89.31 84 ILE A N 1
ATOM 625 C CA . ILE A 1 84 ? -0.274 -3.010 1.125 1.00 89.31 84 ILE A CA 1
ATOM 626 C C . ILE A 1 84 ? 0.451 -1.774 0.594 1.00 89.31 84 ILE A C 1
ATOM 628 O O . ILE A 1 84 ? -0.115 -0.988 -0.166 1.00 89.31 84 ILE A O 1
ATOM 632 N N . PHE A 1 85 ? 1.731 -1.648 0.936 1.00 85.62 85 PHE A N 1
ATOM 633 C CA . PHE A 1 85 ? 2.646 -0.734 0.261 1.00 85.62 85 PHE A CA 1
ATOM 634 C C . PHE A 1 85 ? 3.239 -1.442 -0.958 1.00 85.62 85 PHE A C 1
ATOM 636 O O . PHE A 1 85 ? 4.174 -2.231 -0.824 1.00 85.62 85 PHE A O 1
ATOM 643 N N . ASN A 1 86 ? 2.656 -1.197 -2.133 1.00 84.19 86 ASN A N 1
ATOM 644 C CA . ASN A 1 86 ? 3.108 -1.826 -3.374 1.00 84.19 86 ASN A CA 1
ATOM 645 C C . ASN A 1 86 ? 4.544 -1.390 -3.703 1.00 84.19 86 ASN A C 1
ATOM 647 O O . ASN A 1 86 ? 4.893 -0.210 -3.611 1.00 84.19 86 ASN A O 1
ATOM 651 N N . VAL A 1 87 ? 5.371 -2.360 -4.083 1.00 83.25 87 VAL A N 1
ATOM 652 C CA . VAL A 1 87 ? 6.772 -2.171 -4.482 1.00 83.25 87 VAL A CA 1
ATOM 653 C C . VAL A 1 87 ? 6.909 -1.995 -5.992 1.00 83.25 87 VAL A C 1
ATOM 655 O O . VAL A 1 87 ? 7.897 -1.424 -6.456 1.00 83.25 87 VAL A O 1
ATOM 658 N N . LEU A 1 88 ? 5.928 -2.462 -6.771 1.00 80.56 88 LEU A N 1
ATOM 659 C CA . LEU A 1 88 ? 5.845 -2.145 -8.191 1.00 80.56 88 LEU A CA 1
ATOM 660 C C . LEU A 1 88 ? 5.297 -0.725 -8.363 1.00 80.56 88 LEU A C 1
ATOM 662 O O . LEU A 1 88 ? 4.176 -0.408 -7.972 1.00 80.56 88 LEU A O 1
ATOM 666 N N . GLY A 1 89 ? 6.141 0.142 -8.921 1.00 75.31 89 GLY A N 1
ATOM 667 C CA . GLY A 1 89 ? 5.841 1.555 -9.109 1.00 75.31 89 GLY A CA 1
ATOM 668 C C . GLY A 1 89 ? 4.908 1.849 -10.284 1.00 75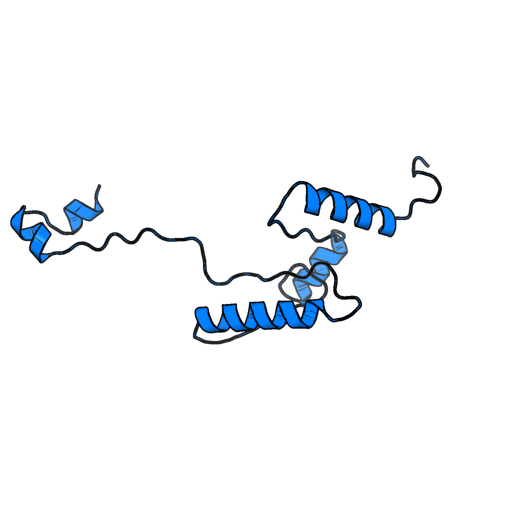.31 89 GLY A C 1
ATOM 669 O O . GLY A 1 89 ? 4.331 0.967 -10.919 1.00 75.31 89 GLY A O 1
ATOM 670 N N . GLN A 1 90 ? 4.800 3.142 -10.586 1.00 78.94 90 GLN A N 1
ATOM 671 C CA . GLN A 1 90 ? 4.007 3.655 -11.700 1.00 78.94 90 GLN A CA 1
ATOM 672 C C . GLN A 1 90 ? 4.481 3.086 -13.050 1.00 78.94 90 GLN A C 1
ATOM 674 O O . GLN A 1 90 ? 5.670 2.785 -13.216 1.00 78.94 90 GLN A O 1
ATOM 679 N N . PRO A 1 91 ? 3.576 2.948 -14.035 1.00 81.31 91 PRO A N 1
ATOM 680 C CA . PRO A 1 91 ? 3.964 2.550 -15.379 1.00 81.31 91 PRO A CA 1
ATOM 681 C C . PRO A 1 91 ? 4.996 3.531 -15.940 1.00 81.31 91 PRO A C 1
ATOM 683 O O . PRO A 1 91 ? 4.849 4.746 -15.830 1.00 81.31 91 PRO A O 1
ATOM 686 N N . ASN A 1 92 ? 6.041 2.988 -16.560 1.00 82.81 92 ASN A N 1
ATOM 687 C CA . ASN A 1 92 ? 7.082 3.772 -17.210 1.00 82.81 92 ASN A CA 1
ATOM 688 C C . ASN A 1 92 ? 6.990 3.585 -18.724 1.00 82.81 92 ASN A C 1
ATOM 690 O O . ASN A 1 92 ? 6.911 2.456 -19.213 1.00 82.81 92 ASN A O 1
ATOM 694 N N . LEU A 1 93 ? 7.047 4.688 -19.470 1.00 87.69 93 LEU A N 1
ATOM 695 C CA . LEU A 1 93 ? 7.225 4.635 -20.915 1.00 87.69 93 LEU A CA 1
ATOM 696 C C . LEU A 1 93 ? 8.710 4.423 -21.216 1.00 87.69 93 LEU A C 1
ATOM 698 O O . LEU A 1 93 ? 9.527 5.319 -21.026 1.00 87.69 93 LEU A O 1
ATOM 702 N N . SER A 1 94 ? 9.059 3.229 -21.692 1.00 88.50 94 SER A N 1
ATOM 703 C CA . SER A 1 94 ? 10.414 2.933 -22.157 1.00 88.50 94 SER A CA 1
ATOM 704 C C . SER A 1 94 ? 10.484 3.081 -23.674 1.00 88.50 94 SER A C 1
ATOM 706 O O . SER A 1 94 ? 9.905 2.282 -24.410 1.00 88.50 94 SER A O 1
ATOM 708 N N . ILE A 1 95 ? 11.204 4.100 -24.145 1.00 89.62 95 ILE A N 1
ATOM 709 C CA . ILE A 1 95 ? 11.499 4.281 -25.568 1.00 89.62 95 ILE A CA 1
ATOM 710 C C . ILE A 1 95 ? 12.808 3.553 -25.876 1.00 89.62 95 ILE A C 1
ATOM 712 O O . ILE A 1 95 ? 13.893 3.997 -25.502 1.00 89.62 95 ILE A O 1
ATOM 716 N N . GLN A 1 96 ? 12.709 2.410 -26.554 1.00 91.62 96 GLN A N 1
ATOM 717 C CA . GLN A 1 96 ? 13.874 1.626 -26.966 1.00 91.62 96 GLN A CA 1
ATOM 718 C C . GLN A 1 96 ? 14.263 1.967 -28.404 1.00 91.62 96 GLN A C 1
ATOM 720 O O . GLN A 1 96 ? 13.559 1.626 -29.355 1.00 91.62 96 GLN A O 1
ATOM 725 N N . ILE A 1 97 ? 15.401 2.641 -28.566 1.00 91.88 97 ILE A N 1
ATOM 726 C CA . ILE A 1 97 ? 15.878 3.066 -29.883 1.00 91.88 97 ILE A CA 1
ATOM 727 C C . ILE A 1 97 ? 16.516 1.886 -30.620 1.00 91.88 97 ILE A C 1
ATOM 729 O O . ILE A 1 97 ? 17.578 1.385 -30.238 1.00 91.88 97 ILE A O 1
ATOM 733 N N . ASP A 1 98 ? 15.912 1.503 -31.742 1.00 93.38 98 ASP A N 1
ATOM 734 C CA . ASP A 1 98 ? 16.520 0.593 -32.709 1.00 93.38 98 ASP A CA 1
ATOM 735 C C . ASP A 1 98 ? 17.628 1.325 -33.478 1.00 93.38 98 ASP A C 1
ATOM 737 O O . ASP A 1 98 ? 17.379 2.120 -34.390 1.00 93.38 98 ASP A O 1
ATOM 741 N N . ARG A 1 99 ? 18.878 1.043 -33.100 1.00 91.50 99 ARG A N 1
ATOM 742 C CA . ARG A 1 99 ? 20.069 1.673 -33.685 1.00 91.50 99 ARG A CA 1
ATOM 743 C C . ARG A 1 99 ? 20.198 1.416 -35.184 1.00 91.50 99 ARG A C 1
ATOM 745 O O . ARG A 1 99 ? 20.644 2.298 -35.912 1.00 91.50 99 ARG A O 1
ATOM 752 N N . VAL A 1 100 ? 19.814 0.226 -35.650 1.00 94.12 100 VAL A N 1
ATOM 753 C CA . VAL A 1 100 ? 19.951 -0.160 -37.061 1.00 94.12 100 VAL A CA 1
ATOM 754 C C . VAL A 1 100 ? 18.937 0.599 -37.907 1.00 94.12 100 VAL A C 1
ATOM 756 O O . VAL A 1 100 ? 19.272 1.065 -38.995 1.00 94.12 100 VAL A O 1
ATOM 759 N N . LYS A 1 101 ? 17.710 0.777 -37.405 1.00 92.56 101 LYS A N 1
ATOM 760 C CA . LYS A 1 101 ? 16.710 1.615 -38.077 1.00 92.56 101 LYS A CA 1
ATOM 761 C C . LYS A 1 101 ? 17.087 3.090 -38.036 1.00 92.56 101 LYS A C 1
ATOM 763 O O . LYS A 1 101 ? 17.019 3.726 -39.080 1.00 92.56 101 LYS A O 1
ATOM 768 N N . ALA A 1 102 ? 17.536 3.613 -36.894 1.00 92.12 102 ALA A N 1
ATOM 769 C CA . ALA A 1 102 ? 17.957 5.011 -36.764 1.00 92.12 102 ALA A CA 1
ATOM 770 C C . ALA A 1 102 ? 19.078 5.374 -37.757 1.00 92.12 102 ALA A C 1
ATOM 772 O O . ALA A 1 102 ? 19.008 6.408 -38.422 1.00 92.12 102 ALA A O 1
ATOM 773 N N . ALA A 1 103 ? 20.044 4.469 -37.952 1.00 91.50 103 ALA A N 1
ATOM 774 C CA . ALA A 1 103 ? 21.140 4.657 -38.900 1.00 91.50 103 ALA A CA 1
ATOM 775 C C . ALA A 1 103 ? 20.672 4.820 -40.357 1.00 91.50 103 ALA A C 1
ATOM 777 O O . ALA A 1 103 ? 21.282 5.579 -41.107 1.00 91.50 103 ALA A O 1
ATOM 778 N N . ARG A 1 104 ? 19.568 4.172 -40.764 1.00 93.81 104 ARG A N 1
ATOM 779 C CA . ARG A 1 104 ? 18.994 4.341 -42.117 1.00 93.81 104 ARG A CA 1
ATOM 780 C C . ARG A 1 104 ? 18.496 5.763 -42.372 1.00 93.81 104 ARG A C 1
ATOM 782 O O . ARG A 1 104 ? 18.419 6.173 -43.523 1.00 93.81 104 ARG A O 1
ATOM 789 N N . TYR A 1 105 ? 18.184 6.493 -41.307 1.00 91.69 105 TYR A N 1
ATOM 790 C CA . TYR A 1 105 ? 17.763 7.890 -41.349 1.00 91.69 105 TYR A CA 1
ATOM 791 C C . TYR A 1 105 ? 18.898 8.857 -40.977 1.00 91.69 105 TYR A C 1
ATOM 793 O O . TYR A 1 105 ? 18.655 10.048 -40.821 1.00 91.69 105 TYR A O 1
ATOM 801 N N . GLY A 1 106 ? 20.134 8.367 -40.818 1.00 91.31 106 GLY A N 1
ATOM 802 C CA . GLY A 1 106 ? 21.286 9.187 -40.430 1.00 91.31 106 GLY A CA 1
ATOM 803 C C . GLY A 1 106 ? 21.244 9.701 -38.986 1.00 91.31 106 GLY A C 1
ATOM 804 O O . GLY A 1 106 ? 22.038 10.570 -38.636 1.00 91.31 106 GLY A O 1
ATOM 805 N N . LEU A 1 107 ? 20.345 9.172 -38.149 1.00 91.94 107 LEU A N 1
ATOM 806 C CA . LEU A 1 107 ? 20.152 9.618 -36.771 1.00 91.94 107 LEU A CA 1
ATOM 807 C C . LEU A 1 107 ? 21.058 8.850 -35.808 1.00 91.94 107 LEU A C 1
ATOM 809 O O . LEU A 1 107 ? 21.160 7.619 -35.857 1.00 91.94 107 LEU A O 1
ATOM 813 N N . LYS A 1 108 ? 21.670 9.572 -34.872 1.00 88.81 108 LYS A N 1
ATOM 814 C CA . LYS A 1 108 ? 22.322 8.995 -33.695 1.00 88.81 108 LYS A CA 1
ATOM 815 C C . LYS A 1 108 ? 21.275 8.734 -32.615 1.00 88.81 108 LYS A C 1
ATOM 817 O O . LYS A 1 108 ? 20.252 9.404 -32.533 1.00 88.81 108 LYS A O 1
ATOM 822 N N . THR A 1 109 ? 21.560 7.804 -31.704 1.00 86.12 109 THR A N 1
ATOM 823 C CA . THR A 1 109 ? 20.686 7.561 -30.538 1.00 86.12 109 THR A CA 1
ATOM 824 C C . THR A 1 109 ? 20.525 8.802 -29.661 1.00 86.12 109 THR A C 1
ATOM 826 O O . THR A 1 109 ? 19.487 8.974 -29.037 1.00 86.12 109 THR A O 1
ATOM 829 N N . GLY A 1 110 ? 21.547 9.664 -29.619 1.00 85.81 110 GLY A N 1
ATOM 830 C CA . GLY A 1 110 ? 21.480 10.946 -28.917 1.00 85.81 110 GLY A CA 1
ATOM 831 C C . GLY A 1 110 ? 20.450 11.898 -29.520 1.00 85.81 110 GLY A C 1
ATOM 832 O O . GLY A 1 110 ? 19.762 12.569 -28.766 1.00 85.81 110 GLY A O 1
ATOM 833 N N . ASP A 1 111 ? 20.286 11.888 -30.846 1.00 85.06 111 ASP A N 1
ATOM 834 C CA . ASP A 1 111 ? 19.334 12.760 -31.541 1.00 85.06 111 ASP A CA 1
ATOM 835 C C . ASP A 1 111 ? 17.888 12.369 -31.208 1.00 85.06 111 ASP A C 1
ATOM 837 O O . ASP A 1 111 ? 17.031 13.228 -31.050 1.00 85.06 111 ASP A O 1
ATOM 841 N N . VAL A 1 112 ? 17.626 11.067 -31.042 1.00 83.69 112 VAL A N 1
ATOM 842 C CA . VAL A 1 112 ? 16.298 10.547 -30.674 1.00 83.69 112 VAL A CA 1
ATOM 843 C C . VAL A 1 112 ? 15.992 10.753 -29.185 1.00 83.69 112 VAL A C 1
ATOM 845 O O . VAL A 1 112 ? 14.840 10.948 -28.830 1.00 83.69 112 VAL A O 1
ATOM 848 N N . ASN A 1 113 ? 17.006 10.730 -28.315 1.00 84.62 113 ASN A N 1
ATOM 849 C CA . ASN A 1 113 ? 16.835 10.973 -26.875 1.00 84.62 113 ASN A CA 1
ATOM 850 C C . ASN A 1 113 ? 16.718 12.463 -26.504 1.00 84.62 113 ASN A C 1
ATOM 852 O O . ASN A 1 113 ? 16.402 12.770 -25.358 1.00 84.62 113 ASN A O 1
ATOM 856 N N . ALA A 1 114 ? 17.057 13.376 -27.417 1.00 81.81 114 ALA A N 1
ATOM 857 C CA . ALA A 1 114 ? 17.071 14.817 -27.166 1.00 81.81 114 ALA A CA 1
ATOM 858 C C . ALA A 1 114 ? 15.735 15.518 -27.482 1.00 81.81 114 ALA A C 1
ATOM 860 O O . ALA A 1 114 ? 15.653 16.739 -27.339 1.00 81.81 114 ALA A O 1
ATOM 861 N N . VAL A 1 115 ? 14.724 14.766 -27.929 1.00 61.81 115 VAL A N 1
ATOM 862 C CA . VAL A 1 115 ? 13.397 15.255 -28.338 1.00 61.81 115 VAL A CA 1
ATOM 863 C C . VAL A 1 115 ? 12.321 14.666 -27.438 1.00 61.81 115 VAL A C 1
ATOM 865 O O . VAL A 1 115 ? 12.432 13.465 -27.105 1.00 61.81 115 VAL A O 1
#

pLDDT: mean 88.28, std 6.57, range [60.09, 97.12]

Sequence (115 aa):
DEWPPGLTKEQLVNELQGLLTREFPGVVFNFSQYIQDNVEEGLSGVKGANSVKIIGPDLGILEKVAARAMSLMGQVQGVGDLGIFNVLGQPNLSIQIDRVKAARYGLKTGDVNAV

Organism: Hemiselmis andersenii (NCBI:txid464988)

Foldseek 3Di:
DPDDPPDDPVNVVVVVQVVCCVVDPPDQDDDDDPVGQVVCCVPAVDRDVHDDDDDDDDLVVSVVVQVVVQVVVVVDPPDPRDDDDRPDDDDDDDDDDDQVVCVVVVHDPVNVVVD

InterPro domains:
  IPR001036 Acriflavin resistance protein [PF00873] (7-114)
  IPR001036 Acriflavin resistance protein [PTHR32063] (3-114)
  IPR027463 Multidrug efflux transporter AcrB TolC docking domain, DN/DC subdomains [G3DSA:3.30.2090.10] (93-114)